Protein AF-A0A397GZ89-F1 (afdb_monomer)

Solvent-accessible surface area (backbone atoms only — not comparable to full-atom values): 7308 Å² total; per-residue (Å²): 134,83,82,81,79,59,57,35,75,42,81,40,74,49,100,86,72,46,82,42,86,36,74,68,37,76,58,80,81,86,51,95,93,60,80,90,77,85,73,44,82,89,27,30,39,43,36,41,31,40,50,65,34,83,70,68,55,75,67,39,56,71,70,55,89,56,52,64,70,41,42,33,22,34,55,41,74,33,44,29,79,91,45,32,85,28,17,36,74,50,97,65,64,75,67,61,65,91,62,48,45,76,52,60,88,89,58,54,53,70,66,40,22,71,69,29,76,136

Radius of gyration: 17.96 Å; Cα contacts (8 Å, |Δi|>4): 200; chains: 1; bounding box: 46×28×52 Å

Nearest PDB structures (foldseek):
  3gqv-assembly1_A  TM=6.526E-01  e=3.722E-05  Aspergillus terreus
  3b70-assembly1_A  TM=6.529E-01  e=1.191E-04  Aspergillus terreus
  3b6z-assembly1_A  TM=6.250E-01  e=1.828E-04  Aspergillus terreus
  8i9p-assembly1_CC  TM=3.879E-01  e=7.260E+00  Thermochaetoides thermophila DSM 1495
  2a73-assembly1_B  TM=2.105E-01  e=6.829E+00  Homo sapiens

Organism: Aspergillus thermomutatus (NCBI:txid41047)

InterPro domains:
  IPR011032 GroES-like superfamily [SSF50129] (10-116)
  IPR047122 Trans-enoyl reductase-like [PTHR45348] (8-117)

Mean predicted aligned error: 6.53 Å

pLDDT: mean 89.4, std 10.59, range [44.66, 97.81]

Foldseek 3Di:
DDPDFDAAWDFDQDPVRDTDTDGGHGDDDDDPPDDDDDFDPLAAEAWKWKDFACQDDPVLVVVVPDGGGFTKIFTDPPPDPVCSVAHRPDPDHDDPNVRIDTDDPPDDTVRRRVVYDD

Structure (mmCIF, N/CA/C/O backbone):
data_AF-A0A397GZ89-F1
#
_entry.id   AF-A0A397GZ89-F1
#
loop_
_atom_site.group_PDB
_atom_site.id
_atom_site.type_symbol
_atom_site.label_atom_id
_atom_site.label_alt_id
_atom_site.label_comp_id
_atom_site.label_asym_id
_atom_site.label_entity_id
_atom_site.label_seq_id
_atom_site.pdbx_PDB_ins_code
_atom_site.Cartn_x
_atom_site.Cartn_y
_atom_site.Cartn_z
_atom_site.occupancy
_atom_site.B_iso_or_equiv
_atom_site.auth_seq_id
_atom_site.auth_comp_id
_atom_site.auth_asym_id
_atom_site.auth_atom_id
_atom_site.pdbx_PDB_model_num
ATOM 1 N N . MET A 1 1 ? -24.562 4.084 34.557 1.00 44.91 1 MET A N 1
ATOM 2 C CA . MET A 1 1 ? -23.417 4.672 33.832 1.00 44.91 1 MET A CA 1
ATOM 3 C C . MET A 1 1 ? -23.565 4.225 32.387 1.00 44.91 1 MET A C 1
ATOM 5 O O . MET A 1 1 ? -23.562 3.023 32.162 1.00 44.91 1 MET A O 1
ATOM 9 N N . VAL A 1 2 ? -23.866 5.127 31.451 1.00 44.66 2 VAL A N 1
ATOM 10 C CA . VAL A 1 2 ? -24.011 4.753 30.033 1.00 44.66 2 VAL A CA 1
ATOM 11 C C . VAL A 1 2 ? -22.602 4.558 29.484 1.00 44.66 2 VAL A C 1
ATOM 13 O O . VAL A 1 2 ? -21.788 5.472 29.591 1.00 44.66 2 VAL A O 1
ATOM 16 N N . ALA A 1 3 ? -22.288 3.366 28.977 1.00 56.12 3 ALA A N 1
ATOM 17 C CA . ALA A 1 3 ? -21.010 3.117 28.324 1.00 56.12 3 ALA A CA 1
ATOM 18 C C . ALA A 1 3 ? -20.915 4.029 27.093 1.00 56.12 3 ALA A C 1
ATOM 20 O O . ALA A 1 3 ? -21.745 3.942 26.190 1.00 56.12 3 ALA A O 1
ATOM 21 N N . VAL A 1 4 ? -19.948 4.945 27.085 1.00 55.28 4 VAL A N 1
ATOM 22 C CA . VAL A 1 4 ? -19.680 5.791 25.920 1.00 55.28 4 VAL A CA 1
ATOM 23 C C . VAL A 1 4 ? -18.987 4.914 24.885 1.00 55.28 4 VAL A C 1
ATOM 25 O O . VAL A 1 4 ? -17.843 4.509 25.079 1.00 55.28 4 VAL A O 1
ATOM 28 N N . THR A 1 5 ? -19.686 4.581 23.804 1.00 70.94 5 THR A N 1
ATOM 29 C CA . THR A 1 5 ? -19.071 3.923 22.650 1.00 70.94 5 THR A CA 1
ATOM 30 C C . THR A 1 5 ? -18.218 4.951 21.919 1.00 70.94 5 THR A C 1
ATOM 32 O O . THR A 1 5 ? -18.742 5.914 21.364 1.00 70.94 5 THR A O 1
ATOM 35 N N . ILE A 1 6 ? -16.900 4.759 21.931 1.00 86.25 6 ILE A N 1
ATOM 36 C CA . ILE A 1 6 ? -15.989 5.542 21.097 1.00 86.25 6 ILE A CA 1
ATOM 37 C C . ILE A 1 6 ? -16.129 5.027 19.661 1.00 86.25 6 ILE A C 1
ATOM 39 O O . ILE A 1 6 ? -16.080 3.817 19.419 1.00 86.25 6 ILE A O 1
ATOM 43 N N . THR A 1 7 ? -16.334 5.939 18.714 1.00 93.06 7 THR A N 1
ATOM 44 C CA . THR A 1 7 ? -16.485 5.623 17.290 1.00 93.06 7 THR A CA 1
ATOM 45 C C . THR A 1 7 ? -15.348 6.202 16.454 1.00 93.06 7 THR A C 1
ATOM 47 O O . THR A 1 7 ? -14.690 7.153 16.865 1.00 93.06 7 THR A O 1
ATOM 50 N N . GLN A 1 8 ? -15.149 5.653 15.258 1.00 90.38 8 GLN A N 1
ATOM 51 C CA . GLN A 1 8 ? -14.114 6.042 14.302 1.00 90.38 8 GLN A CA 1
ATOM 52 C C . GLN A 1 8 ? -14.631 6.039 12.857 1.00 90.38 8 GLN A C 1
ATOM 54 O O . GLN A 1 8 ? -15.709 5.514 12.560 1.00 90.38 8 GLN A O 1
ATOM 59 N N . THR A 1 9 ? -13.827 6.608 11.953 1.00 91.19 9 THR A N 1
ATOM 60 C CA . THR A 1 9 ? -14.060 6.512 10.509 1.00 91.19 9 THR A CA 1
ATOM 61 C C . THR A 1 9 ? -13.383 5.267 9.944 1.00 91.19 9 THR A C 1
ATOM 63 O O . THR A 1 9 ? -12.176 5.110 10.101 1.00 91.19 9 THR A O 1
ATOM 66 N N . ALA A 1 10 ? -14.139 4.396 9.278 1.00 89.31 10 ALA A N 1
ATOM 67 C CA . ALA A 1 10 ? -13.627 3.158 8.698 1.00 89.31 10 ALA A CA 1
ATOM 68 C C . ALA A 1 10 ? -14.417 2.744 7.448 1.00 89.31 10 ALA A C 1
ATOM 70 O O . ALA A 1 10 ? -15.581 3.114 7.281 1.00 89.31 10 ALA A O 1
ATOM 71 N N . LEU A 1 11 ? -13.790 1.939 6.588 1.00 90.56 11 LEU A N 1
ATOM 72 C CA . LEU A 1 11 ? -14.501 1.190 5.554 1.00 90.56 11 LEU A CA 1
ATOM 73 C C . LEU A 1 11 ? -15.201 -0.010 6.208 1.00 90.56 11 LEU A C 1
ATOM 75 O O . LEU A 1 11 ? -14.555 -0.792 6.903 1.00 90.56 11 LEU A O 1
ATOM 79 N N . VAL A 1 12 ? -16.509 -0.148 6.002 1.00 93.06 12 VAL A N 1
ATOM 80 C CA . VAL A 1 12 ? -17.338 -1.223 6.575 1.00 93.06 12 VAL A CA 1
ATOM 81 C C . VAL A 1 12 ? -18.227 -1.851 5.504 1.00 93.06 12 VAL A C 1
ATOM 83 O O . VAL A 1 12 ? -18.529 -1.212 4.500 1.00 93.06 12 VAL A O 1
ATOM 86 N N . GLY A 1 13 ? -18.661 -3.094 5.718 1.00 93.50 13 GLY A N 1
ATOM 87 C CA . GLY A 1 13 ? -19.696 -3.719 4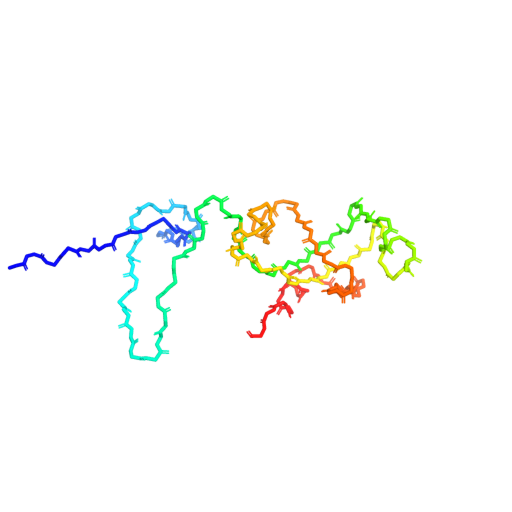.893 1.00 93.50 13 GLY A CA 1
ATOM 88 C C . GLY A 1 13 ? -21.091 -3.201 5.258 1.00 93.50 13 GLY A C 1
ATOM 89 O O . GLY A 1 13 ? -21.426 -3.149 6.443 1.00 93.50 13 GLY A O 1
ATOM 90 N N . ASP A 1 14 ? -21.903 -2.830 4.269 1.00 93.00 14 ASP A N 1
ATOM 91 C CA . ASP A 1 14 ? -23.328 -2.543 4.464 1.00 93.00 14 ASP A CA 1
ATOM 92 C C . ASP A 1 14 ? -24.191 -3.822 4.383 1.00 93.00 14 ASP A C 1
ATOM 94 O O . ASP A 1 14 ? -23.708 -4.921 4.104 1.00 93.00 14 ASP A O 1
ATOM 98 N N . SER A 1 15 ? -25.499 -3.696 4.631 1.00 94.00 15 SER A N 1
ATOM 99 C CA . SER A 1 15 ? -26.441 -4.826 4.583 1.00 94.00 15 SER A CA 1
ATOM 100 C C . SER A 1 15 ? -26.665 -5.405 3.180 1.00 9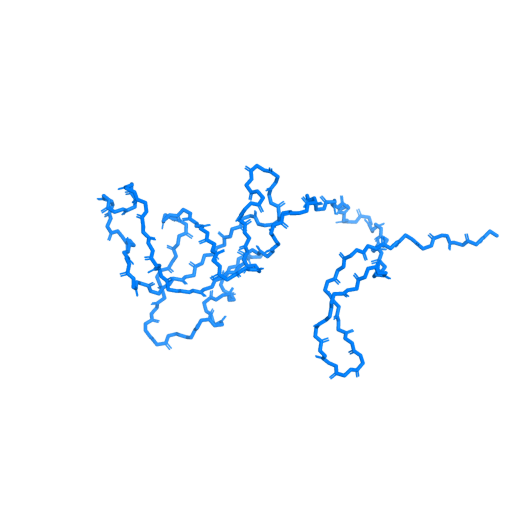4.00 15 SER A C 1
ATOM 102 O O . SER A 1 15 ? -27.275 -6.465 3.052 1.00 94.00 15 SER A O 1
ATOM 104 N N . GLN A 1 16 ? -26.192 -4.725 2.135 1.00 94.62 16 GLN A N 1
ATOM 105 C CA . GLN A 1 16 ? -26.262 -5.160 0.742 1.00 94.62 16 GLN A CA 1
ATOM 106 C C . GLN A 1 16 ? -24.947 -5.804 0.272 1.00 94.62 16 GLN A C 1
ATOM 108 O O . GLN A 1 16 ? -24.875 -6.284 -0.857 1.00 94.62 16 GLN A O 1
ATOM 113 N N . GLY A 1 17 ? -23.924 -5.852 1.133 1.00 92.31 17 GLY A N 1
ATOM 114 C CA . GLY A 1 17 ? -22.608 -6.401 0.819 1.00 92.31 17 GLY A CA 1
ATOM 115 C C . GLY A 1 17 ? -21.664 -5.417 0.122 1.00 92.31 17 GLY A C 1
ATOM 116 O O . GLY A 1 17 ? -20.614 -5.840 -0.360 1.00 92.31 17 GLY A O 1
ATOM 117 N N . ASN A 1 18 ? -21.994 -4.122 0.064 1.00 93.94 18 ASN A N 1
ATOM 118 C CA . ASN A 1 18 ? -21.082 -3.099 -0.447 1.00 93.94 18 ASN A CA 1
ATOM 119 C C . ASN A 1 18 ? -20.099 -2.657 0.640 1.00 93.94 18 ASN A C 1
ATOM 121 O O . ASN A 1 18 ? -20.415 -2.686 1.828 1.00 93.94 18 ASN A O 1
ATOM 125 N N . ILE A 1 19 ? -18.929 -2.165 0.229 1.00 92.50 19 ILE A N 1
ATOM 126 C CA . ILE A 1 19 ? -18.008 -1.458 1.124 1.00 92.50 19 ILE A CA 1
ATOM 127 C C . ILE A 1 19 ? -18.357 0.031 1.119 1.00 92.50 19 ILE A C 1
ATOM 129 O O . ILE A 1 19 ? -18.356 0.667 0.065 1.00 92.50 19 ILE A O 1
ATOM 133 N N . VAL A 1 20 ? -18.631 0.589 2.295 1.00 94.62 20 VAL A N 1
ATOM 134 C CA . VAL A 1 20 ? -19.008 1.995 2.488 1.00 94.62 20 VAL A CA 1
ATOM 135 C C . VAL A 1 20 ? -18.105 2.673 3.515 1.00 94.62 20 VAL A C 1
ATOM 137 O O . VAL A 1 20 ? -17.580 2.029 4.423 1.00 94.62 20 VAL A O 1
ATOM 140 N N . LEU A 1 21 ? -17.934 3.990 3.392 1.00 92.62 21 LEU A N 1
ATOM 141 C CA . LEU A 1 21 ? -17.261 4.799 4.406 1.00 92.62 21 LEU A CA 1
ATOM 142 C C . LEU A 1 21 ? -18.244 5.107 5.543 1.00 92.62 21 LEU A C 1
ATOM 144 O O . LEU A 1 21 ? -19.243 5.790 5.330 1.00 92.62 21 LEU A O 1
ATOM 148 N N . SER A 1 22 ? -17.961 4.617 6.748 1.00 92.00 22 SER A N 1
ATOM 149 C CA . SER A 1 22 ? -18.724 4.922 7.961 1.00 92.00 22 SER A CA 1
ATOM 150 C C . SER A 1 22 ? -17.930 5.855 8.862 1.00 92.00 22 SER A C 1
ATOM 152 O O . SER A 1 22 ? -16.746 5.626 9.072 1.00 92.00 22 SER A O 1
ATOM 154 N N . HIS A 1 23 ? -18.587 6.867 9.434 1.00 93.19 23 HIS A N 1
ATOM 155 C CA . HIS A 1 23 ? -18.014 7.766 10.447 1.00 93.19 23 HIS A CA 1
ATOM 156 C C . HIS A 1 23 ? -18.375 7.363 11.888 1.00 93.19 23 HIS A C 1
ATOM 158 O O . HIS A 1 23 ? -18.046 8.078 12.832 1.00 93.19 23 HIS A O 1
ATOM 164 N N . SER A 1 24 ? -19.074 6.238 12.061 1.00 93.81 24 SER A N 1
ATOM 165 C CA . SER A 1 24 ? -19.578 5.767 13.354 1.00 93.81 24 SER A CA 1
ATOM 166 C C . SER A 1 24 ? -19.244 4.295 13.616 1.00 93.81 24 SER A C 1
ATOM 168 O O . SER A 1 24 ? -19.966 3.617 14.347 1.00 93.81 24 SER A O 1
ATOM 170 N N . ALA A 1 25 ? -18.189 3.770 12.987 1.00 92.50 25 ALA A N 1
ATOM 171 C CA . ALA A 1 25 ? -17.736 2.406 13.241 1.00 92.50 25 ALA A CA 1
ATOM 172 C C . ALA A 1 25 ? -17.201 2.299 14.682 1.00 92.50 25 ALA A C 1
ATOM 174 O O . ALA A 1 25 ? -16.583 3.251 15.162 1.00 92.50 25 ALA A O 1
ATOM 175 N N . PRO A 1 26 ? -17.421 1.185 15.399 1.00 92.88 26 PRO A N 1
ATOM 176 C CA . PRO A 1 26 ? -16.918 1.042 16.761 1.00 92.88 26 PRO A CA 1
ATOM 177 C C . PRO A 1 26 ? -15.384 0.994 16.780 1.00 92.88 26 PRO A C 1
ATOM 179 O O . PRO A 1 26 ? -14.756 0.383 15.910 1.00 92.88 26 PRO A O 1
ATOM 182 N N . VAL A 1 27 ? -14.771 1.622 17.786 1.00 91.00 27 VAL A N 1
ATOM 183 C CA . VAL A 1 27 ? -13.364 1.368 18.125 1.00 91.00 27 VAL A CA 1
ATOM 184 C C . VAL A 1 27 ? -13.288 0.034 18.878 1.00 91.00 27 VAL A C 1
ATOM 186 O O . VAL A 1 27 ? -14.016 -0.129 19.862 1.00 91.00 27 VAL A O 1
ATOM 189 N N . PRO A 1 28 ? -12.457 -0.933 18.438 1.00 88.81 28 PRO A N 1
ATOM 190 C CA . PRO A 1 28 ? -12.270 -2.187 19.159 1.00 88.81 28 PRO A CA 1
ATOM 191 C C . PRO A 1 28 ? -11.797 -1.945 20.596 1.00 88.81 28 PRO A C 1
ATOM 193 O O . PRO A 1 28 ? -10.989 -1.050 20.848 1.00 88.81 28 PRO A O 1
ATOM 196 N N . ALA A 1 29 ? -12.276 -2.757 21.539 1.00 89.69 29 ALA A N 1
ATOM 197 C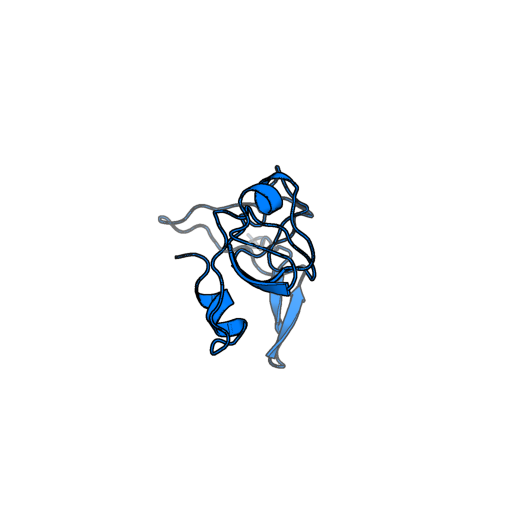 CA . ALA A 1 29 ? -11.702 -2.776 22.879 1.00 89.69 29 ALA A CA 1
ATOM 198 C C . ALA A 1 29 ? -10.264 -3.318 22.817 1.00 89.69 29 ALA A C 1
ATOM 200 O O . ALA A 1 29 ? -9.978 -4.231 22.044 1.00 89.69 29 ALA A O 1
ATOM 201 N N . LEU A 1 30 ? -9.364 -2.755 23.624 1.00 90.38 30 LEU A N 1
ATOM 202 C CA . LEU A 1 30 ? -7.984 -3.226 23.695 1.00 90.38 30 LEU A CA 1
ATOM 203 C C . LEU A 1 30 ? -7.916 -4.530 24.503 1.00 90.38 30 LEU A C 1
ATOM 205 O O . LEU A 1 30 ? -8.196 -4.527 25.702 1.00 90.38 30 LEU A O 1
ATOM 209 N N . GLU A 1 31 ? -7.555 -5.625 23.837 1.00 92.56 31 GLU A N 1
ATOM 210 C CA . GLU A 1 31 ? -7.268 -6.928 24.452 1.00 92.56 31 GLU A CA 1
ATOM 211 C C . GLU A 1 31 ? -5.819 -6.993 24.980 1.00 92.56 31 GLU A C 1
ATOM 213 O O . GLU A 1 31 ? -4.970 -6.205 24.563 1.00 92.56 31 GLU A O 1
ATOM 218 N N . ASP A 1 32 ? -5.535 -7.933 25.889 1.00 92.00 32 ASP A N 1
ATOM 219 C CA . ASP A 1 32 ? -4.247 -8.048 26.607 1.00 92.00 32 ASP A CA 1
ATOM 220 C C . ASP A 1 32 ? -3.038 -8.291 25.680 1.00 92.00 32 ASP A C 1
ATOM 222 O O . ASP A 1 32 ? -1.932 -7.833 25.953 1.00 92.00 32 ASP A O 1
ATOM 226 N N . ASP A 1 33 ? -3.245 -8.964 24.543 1.00 90.31 33 ASP A N 1
ATOM 227 C CA . ASP A 1 33 ? -2.198 -9.296 23.567 1.00 90.31 33 ASP A CA 1
ATOM 228 C C . ASP A 1 33 ? -2.116 -8.306 22.387 1.00 90.31 33 ASP A C 1
ATOM 230 O O . ASP A 1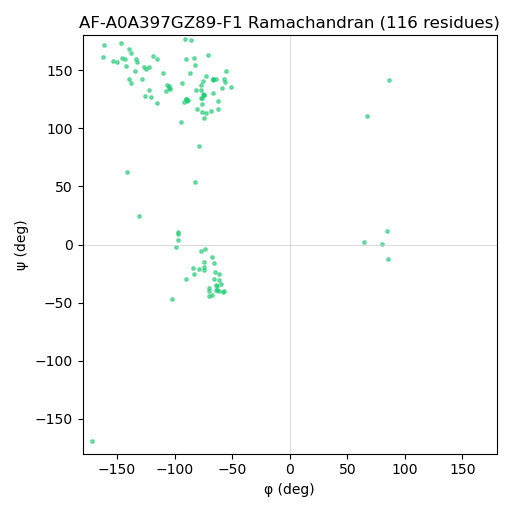 33 ? -1.435 -8.579 21.392 1.00 90.31 33 ASP A O 1
ATOM 234 N N . ARG A 1 34 ? -2.807 -7.158 22.461 1.00 81.81 34 ARG A N 1
ATOM 235 C CA . ARG A 1 34 ? -2.908 -6.183 21.362 1.00 81.81 34 ARG A CA 1
ATOM 236 C C . ARG A 1 34 ? -2.338 -4.822 21.733 1.00 81.81 34 ARG A C 1
ATOM 238 O O . ARG A 1 34 ? -2.173 -4.464 22.892 1.00 81.81 34 ARG A O 1
ATOM 245 N N . VAL A 1 35 ? -2.059 -4.030 20.700 1.00 86.06 35 VAL A N 1
ATOM 246 C CA . VAL A 1 35 ? -1.658 -2.626 20.824 1.00 86.06 35 VAL A CA 1
ATOM 247 C C . VAL A 1 35 ? -2.676 -1.777 20.074 1.00 86.06 35 VAL A C 1
ATOM 249 O O . VAL A 1 35 ? -2.946 -2.026 18.900 1.00 86.06 35 VAL A O 1
ATOM 252 N N . ALA A 1 36 ? -3.243 -0.773 20.747 1.00 86.38 36 ALA A N 1
ATOM 253 C CA . ALA A 1 36 ? -4.086 0.223 20.099 1.00 86.38 36 ALA A CA 1
ATOM 254 C C . ALA A 1 36 ? -3.206 1.188 19.298 1.00 86.38 36 ALA A C 1
ATOM 256 O O . ALA A 1 36 ? -2.244 1.746 19.826 1.00 86.38 36 ALA A O 1
ATOM 257 N N . VAL A 1 37 ? -3.542 1.388 18.026 1.00 82.31 37 VAL A N 1
ATOM 258 C CA . VAL A 1 37 ? -2.809 2.272 17.119 1.00 82.31 37 VAL A CA 1
ATOM 259 C C . VAL A 1 37 ? -3.788 3.267 16.516 1.00 82.31 37 VAL A C 1
ATOM 261 O O . VAL A 1 37 ? -4.809 2.874 15.957 1.00 82.31 37 VAL A O 1
ATOM 264 N N . GLU A 1 38 ? -3.465 4.555 16.612 1.00 82.75 38 GLU A N 1
ATOM 265 C CA . GLU A 1 38 ? -4.157 5.597 15.860 1.00 82.75 38 GLU A CA 1
ATOM 266 C C . GLU A 1 38 ? -3.448 5.797 14.521 1.00 82.75 38 GLU A C 1
ATOM 268 O O . GLU A 1 38 ? -2.237 6.027 14.453 1.00 82.75 38 GLU A O 1
ATOM 273 N N . HIS A 1 39 ? -4.204 5.683 13.434 1.00 82.31 39 HIS A N 1
ATOM 274 C CA . HIS A 1 39 ? -3.682 5.953 12.105 1.00 82.31 39 HIS A CA 1
ATOM 275 C C . HIS A 1 39 ? -3.479 7.454 11.897 1.00 82.31 39 HIS A C 1
ATOM 277 O O . HIS A 1 39 ? -4.267 8.271 12.367 1.00 82.31 39 HIS A O 1
ATOM 283 N N . THR A 1 40 ? -2.438 7.822 11.145 1.00 82.88 40 THR A N 1
ATOM 284 C CA . THR A 1 40 ? -2.179 9.235 10.846 1.00 82.88 40 THR A CA 1
ATOM 285 C C . THR A 1 40 ? -3.349 9.827 10.047 1.00 82.88 40 THR A C 1
ATOM 287 O O . THR A 1 40 ? -3.654 9.307 8.968 1.00 82.88 40 THR A O 1
ATOM 290 N N . PRO A 1 41 ? -3.991 10.913 10.519 1.00 79.69 41 PRO A N 1
ATOM 291 C CA . PRO A 1 41 ? -5.079 11.554 9.790 1.00 79.69 41 PRO A CA 1
ATOM 292 C C . PRO A 1 41 ? -4.653 11.968 8.380 1.00 79.69 41 PRO A C 1
ATOM 294 O O . PRO A 1 41 ? -3.548 12.471 8.177 1.00 79.69 41 PRO A O 1
ATOM 297 N N . SER A 1 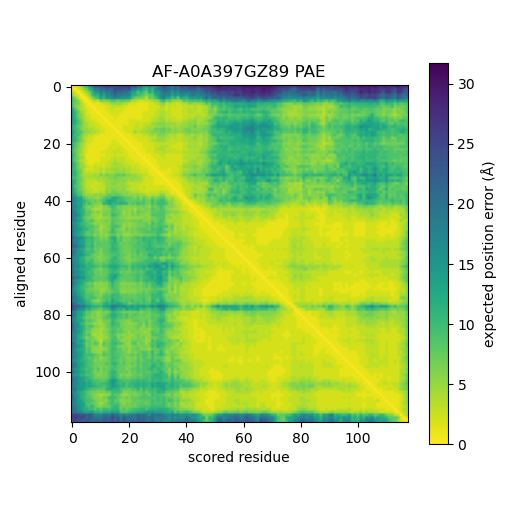42 ? -5.547 11.777 7.407 1.00 80.31 42 SER A N 1
ATOM 298 C CA . SER A 1 42 ? -5.341 12.120 5.989 1.00 80.31 42 SER A CA 1
ATOM 299 C C . SER A 1 42 ? -4.235 11.342 5.262 1.00 80.31 42 SER A C 1
ATOM 301 O O . SER A 1 42 ? -4.003 11.604 4.083 1.00 80.31 42 SER A O 1
ATOM 303 N N . ALA A 1 43 ? -3.569 10.388 5.918 1.00 85.31 43 ALA A N 1
ATOM 304 C CA . ALA A 1 43 ? -2.635 9.496 5.245 1.00 85.31 43 ALA A CA 1
ATOM 305 C C . ALA A 1 43 ? -3.393 8.441 4.429 1.00 85.31 43 ALA A C 1
ATOM 307 O O . ALA A 1 43 ? -4.411 7.898 4.868 1.00 85.31 43 ALA A O 1
ATOM 308 N N . LEU A 1 44 ? -2.881 8.133 3.238 1.00 86.19 44 LEU A N 1
ATOM 309 C CA . LEU A 1 44 ? -3.424 7.059 2.415 1.00 86.19 44 LEU A CA 1
ATOM 310 C C . LEU A 1 44 ? -3.192 5.705 3.107 1.00 86.19 44 LEU A C 1
ATOM 312 O O . LEU A 1 44 ? -2.088 5.394 3.554 1.00 86.19 44 LEU A O 1
ATOM 316 N N . SER A 1 45 ? -4.253 4.905 3.214 1.00 86.81 45 SER A N 1
ATOM 317 C CA . SER A 1 45 ? -4.219 3.587 3.860 1.00 86.81 45 SER A CA 1
ATOM 318 C C . SER A 1 45 ? -3.893 2.466 2.862 1.00 86.81 45 SER A C 1
ATOM 320 O O . SER A 1 45 ? -3.770 2.694 1.656 1.00 86.81 45 SER A O 1
ATOM 322 N N . GLY A 1 46 ? -3.777 1.243 3.375 1.00 87.94 46 GLY A N 1
ATOM 323 C CA . GLY A 1 46 ? -3.479 0.030 2.622 1.00 87.94 46 GLY A CA 1
ATOM 324 C C . GLY A 1 46 ? -1.980 -0.194 2.427 1.00 87.94 46 GLY A C 1
ATOM 325 O O . GLY A 1 46 ? -1.228 0.750 2.172 1.00 87.94 46 GLY A O 1
ATOM 326 N N . CYS A 1 47 ? -1.571 -1.460 2.507 1.00 91.69 47 CYS A N 1
ATOM 327 C CA . CYS A 1 47 ? -0.176 -1.874 2.369 1.00 91.69 47 CYS A CA 1
ATOM 328 C C . CYS A 1 47 ? 0.114 -2.468 0.991 1.00 91.69 47 CYS A C 1
ATOM 330 O O . CYS A 1 47 ? 1.079 -2.070 0.340 1.00 91.69 47 CYS A O 1
ATOM 332 N N . ASP A 1 48 ? -0.747 -3.367 0.518 1.00 93.56 48 ASP A N 1
ATOM 333 C CA . ASP A 1 48 ? -0.413 -4.254 -0.594 1.00 93.56 48 ASP A CA 1
ATOM 334 C C . ASP A 1 48 ? -1.078 -3.845 -1.894 1.00 93.56 48 ASP A C 1
ATOM 336 O O . ASP A 1 48 ? -2.275 -3.551 -1.948 1.00 93.56 48 ASP A O 1
ATOM 340 N N . PHE A 1 49 ? -0.298 -3.854 -2.971 1.00 94.25 49 PHE A N 1
ATOM 341 C CA . PHE A 1 49 ? -0.804 -3.537 -4.295 1.00 94.25 49 PHE A CA 1
ATOM 342 C C . PHE A 1 49 ? -0.108 -4.346 -5.382 1.00 94.25 49 PHE A C 1
ATOM 344 O O . PHE A 1 49 ? 1.013 -4.839 -5.241 1.00 94.25 49 PHE A O 1
ATOM 351 N N . ALA A 1 50 ? -0.777 -4.410 -6.528 1.00 96.50 50 ALA A N 1
ATOM 352 C CA . ALA A 1 50 ? -0.188 -4.842 -7.776 1.00 96.50 50 ALA A CA 1
ATOM 353 C C . ALA A 1 50 ? -0.690 -3.962 -8.919 1.00 96.50 50 ALA A C 1
ATOM 355 O O . ALA A 1 50 ? -1.857 -3.573 -8.952 1.00 96.50 50 ALA A O 1
ATOM 356 N N . GLY A 1 51 ? 0.187 -3.650 -9.868 1.00 96.25 51 GLY A N 1
ATOM 357 C CA . GLY A 1 51 ? -0.136 -2.715 -10.938 1.00 96.25 51 GLY A CA 1
ATOM 358 C C . GLY A 1 51 ? 0.924 -2.640 -12.026 1.00 96.25 51 GLY A C 1
ATOM 359 O O . GLY A 1 51 ? 1.837 -3.466 -12.099 1.00 96.25 51 GLY A O 1
ATOM 360 N N . VAL A 1 52 ? 0.771 -1.646 -12.898 1.00 97.69 52 VAL A N 1
ATOM 361 C CA . VAL A 1 52 ? 1.700 -1.357 -13.995 1.00 97.69 52 VAL A CA 1
ATOM 362 C C . VAL A 1 52 ? 2.538 -0.140 -13.632 1.00 97.69 52 VAL A C 1
ATOM 364 O O . VAL A 1 52 ? 2.007 0.881 -13.201 1.00 97.69 52 VAL A O 1
ATOM 367 N N . VAL A 1 53 ? 3.846 -0.234 -13.842 1.00 97.81 53 VAL A N 1
ATOM 368 C CA . VAL A 1 53 ? 4.773 0.879 -13.633 1.00 97.81 53 VAL A CA 1
ATOM 369 C C . VAL A 1 53 ? 4.515 1.959 -14.682 1.00 97.81 53 VAL A C 1
ATOM 371 O O . VAL A 1 53 ? 4.741 1.744 -15.872 1.00 97.81 53 VAL A O 1
ATOM 374 N N . THR A 1 54 ? 4.063 3.135 -14.249 1.00 97.81 54 THR A N 1
ATOM 375 C CA . THR A 1 54 ? 3.797 4.284 -15.133 1.00 97.81 54 THR A CA 1
ATOM 376 C C . THR A 1 54 ? 5.015 5.191 -15.305 1.00 97.81 54 THR A C 1
ATOM 378 O O . THR A 1 54 ? 5.191 5.789 -16.363 1.00 97.81 54 THR A O 1
ATOM 381 N N . ALA A 1 55 ? 5.886 5.263 -14.296 1.00 96.88 55 ALA A N 1
ATOM 382 C CA . ALA A 1 55 ? 7.132 6.022 -14.316 1.00 96.88 55 ALA A CA 1
ATOM 383 C C . ALA A 1 55 ? 8.159 5.407 -13.353 1.00 96.88 55 ALA A C 1
ATOM 385 O O . ALA A 1 55 ? 7.796 4.706 -12.408 1.00 96.88 55 ALA A O 1
ATOM 386 N N . VAL A 1 56 ? 9.444 5.689 -13.578 1.00 97.06 56 VAL A N 1
ATOM 387 C CA . VAL A 1 56 ? 10.545 5.266 -12.699 1.00 97.06 56 VAL A CA 1
ATOM 388 C C . VAL A 1 56 ? 11.428 6.455 -12.332 1.00 97.06 56 VAL A C 1
ATOM 390 O O . VAL A 1 56 ? 11.683 7.333 -13.155 1.00 97.06 56 VAL A O 1
ATOM 393 N N . GLY A 1 57 ? 11.901 6.486 -11.085 1.00 95.75 57 GLY A N 1
ATOM 394 C CA . GLY A 1 57 ? 12.861 7.490 -10.628 1.00 95.75 57 GLY A CA 1
ATOM 395 C C . GLY A 1 57 ? 14.254 7.280 -11.231 1.00 95.75 57 GLY A C 1
ATOM 396 O O . GLY A 1 57 ? 14.588 6.194 -11.700 1.00 95.75 57 GLY A O 1
ATOM 397 N N . THR A 1 58 ? 15.106 8.305 -11.167 1.00 97.44 58 THR A N 1
ATOM 398 C CA . THR A 1 58 ? 16.451 8.290 -11.776 1.00 97.44 58 THR A CA 1
ATOM 399 C C . THR A 1 58 ? 17.337 7.147 -11.275 1.00 97.44 58 THR A C 1
ATOM 401 O O . THR A 1 58 ? 18.042 6.535 -12.071 1.00 97.44 58 THR A O 1
ATOM 404 N N . ALA A 1 59 ? 17.292 6.825 -9.978 1.00 96.12 59 ALA A N 1
ATOM 405 C CA . ALA A 1 59 ? 18.048 5.710 -9.407 1.00 96.12 59 ALA A CA 1
ATOM 406 C C . ALA A 1 59 ? 17.546 4.345 -9.908 1.00 96.12 59 ALA A C 1
ATOM 408 O O . ALA A 1 59 ? 18.353 3.513 -10.308 1.00 96.12 59 ALA A O 1
ATOM 409 N N . ALA A 1 60 ? 16.226 4.147 -9.961 1.00 95.75 60 ALA A N 1
ATOM 410 C CA . ALA A 1 60 ? 15.619 2.922 -10.484 1.00 95.75 60 ALA A CA 1
ATOM 411 C C . ALA A 1 60 ? 15.919 2.734 -11.980 1.00 95.75 60 ALA A C 1
ATOM 413 O O . ALA A 1 60 ? 16.237 1.635 -12.419 1.00 95.75 60 ALA A O 1
ATOM 414 N N . ALA A 1 61 ? 15.892 3.823 -12.755 1.00 96.00 61 ALA A N 1
ATOM 415 C CA . ALA A 1 61 ? 16.250 3.802 -14.170 1.00 96.00 61 ALA A CA 1
ATOM 416 C C . ALA A 1 61 ? 17.727 3.436 -14.407 1.00 96.00 61 ALA A C 1
ATOM 418 O O . ALA A 1 61 ? 18.034 2.782 -15.399 1.00 96.00 61 ALA A O 1
ATOM 419 N N . ARG A 1 62 ? 18.635 3.851 -13.509 1.00 96.88 62 ARG A N 1
ATOM 420 C CA . ARG A 1 62 ? 20.062 3.488 -13.567 1.00 96.88 62 ARG A CA 1
ATOM 421 C C . ARG A 1 62 ? 20.307 2.015 -13.247 1.00 96.88 62 ARG A C 1
ATOM 423 O O . ARG A 1 62 ? 21.186 1.427 -13.861 1.00 96.88 62 ARG A O 1
ATOM 430 N N . ASP A 1 63 ? 19.560 1.453 -12.299 1.00 97.00 63 ASP A N 1
ATOM 431 C CA . ASP A 1 63 ? 19.616 0.022 -11.976 1.00 97.00 63 ASP A CA 1
ATOM 432 C C . ASP A 1 63 ? 19.018 -0.839 -13.105 1.00 97.00 63 ASP A C 1
ATOM 434 O O . ASP A 1 63 ? 19.603 -1.827 -13.538 1.00 97.00 63 ASP A O 1
ATOM 438 N N . GLY A 1 64 ? 17.868 -0.432 -13.650 1.00 94.88 64 GLY A N 1
ATOM 439 C CA . GLY A 1 64 ? 17.254 -1.067 -14.819 1.00 94.88 64 GLY A CA 1
ATOM 440 C C . GLY A 1 64 ? 16.463 -2.349 -14.528 1.00 94.88 64 GLY A C 1
ATOM 441 O O . GLY A 1 64 ? 15.882 -2.923 -15.452 1.00 94.88 64 GLY A O 1
ATOM 442 N N . SER A 1 65 ? 16.380 -2.784 -13.266 1.00 95.38 65 SER A N 1
ATOM 443 C CA . SER A 1 65 ? 15.578 -3.944 -12.842 1.00 95.38 65 SER A CA 1
ATOM 444 C C . SER A 1 65 ? 14.071 -3.749 -13.072 1.00 95.38 65 SER A C 1
ATOM 446 O O . SER A 1 65 ? 13.373 -4.686 -13.473 1.00 95.38 65 SER A O 1
ATOM 448 N N . ILE A 1 66 ? 13.587 -2.517 -12.882 1.00 97.38 66 ILE A N 1
ATOM 449 C CA . ILE A 1 66 ? 12.195 -2.094 -13.066 1.00 97.38 66 ILE A CA 1
ATOM 450 C C . ILE A 1 66 ? 12.133 -0.957 -14.087 1.00 97.38 66 ILE A C 1
ATOM 452 O O . ILE A 1 66 ? 12.876 0.020 -13.998 1.00 97.38 66 ILE A O 1
ATOM 456 N N . LYS A 1 67 ? 11.205 -1.053 -15.043 1.00 96.62 67 LYS A N 1
ATOM 457 C CA . LYS A 1 67 ? 10.973 -0.027 -16.072 1.00 96.62 67 LYS A CA 1
ATOM 458 C C . LYS A 1 67 ? 9.487 0.218 -16.315 1.00 96.62 67 LYS A C 1
ATOM 460 O O . LYS A 1 67 ? 8.645 -0.599 -15.951 1.00 96.62 67 LYS A O 1
ATOM 465 N N . GLY A 1 68 ? 9.179 1.333 -16.979 1.00 97.00 68 GLY A N 1
ATOM 466 C CA . GLY A 1 68 ? 7.818 1.645 -17.422 1.00 97.00 68 GLY A CA 1
ATOM 467 C C . GLY A 1 68 ? 7.190 0.487 -18.206 1.00 97.00 68 GLY A C 1
ATOM 468 O O . GLY A 1 68 ? 7.846 -0.131 -19.045 1.00 97.00 68 GLY A O 1
ATOM 469 N N . GLY A 1 69 ? 5.930 0.180 -17.901 1.00 96.81 69 GLY A N 1
ATOM 470 C CA . GLY A 1 69 ? 5.176 -0.938 -18.469 1.00 96.81 69 GLY A CA 1
ATOM 471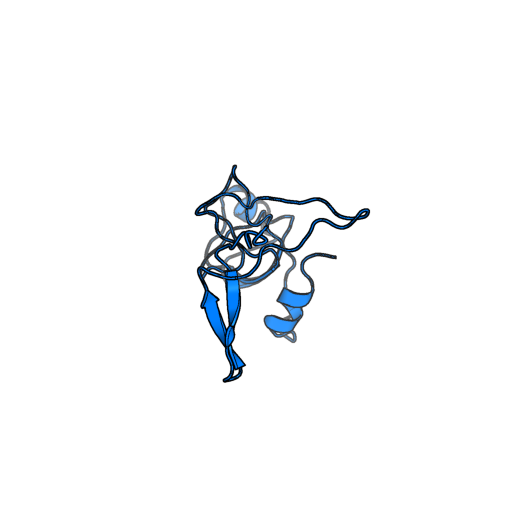 C C . GLY A 1 69 ? 5.378 -2.285 -17.766 1.00 96.81 69 GLY A C 1
ATOM 472 O O . GLY A 1 69 ? 4.594 -3.202 -18.010 1.00 96.81 69 GLY A O 1
ATOM 473 N N . ASP A 1 70 ? 6.369 -2.431 -16.878 1.00 97.69 70 ASP A N 1
ATOM 474 C CA . ASP A 1 70 ? 6.497 -3.655 -16.084 1.00 97.69 70 ASP A CA 1
ATOM 475 C C . ASP A 1 70 ? 5.279 -3.826 -15.161 1.00 97.69 70 ASP A C 1
ATOM 477 O O . ASP A 1 70 ? 4.752 -2.867 -14.593 1.00 97.69 70 ASP A O 1
ATOM 481 N N . ARG A 1 71 ? 4.841 -5.077 -14.999 1.00 97.62 71 ARG A N 1
ATOM 482 C CA . ARG A 1 71 ? 3.818 -5.467 -14.026 1.00 97.62 71 ARG A CA 1
ATOM 483 C C . ARG A 1 71 ? 4.519 -5.822 -12.725 1.00 97.62 71 ARG A C 1
ATOM 485 O O . ARG A 1 71 ? 5.412 -6.669 -12.747 1.00 97.62 71 ARG A O 1
ATOM 492 N N . ILE A 1 72 ? 4.128 -5.199 -11.620 1.00 96.75 72 ILE A N 1
ATOM 493 C CA . ILE A 1 72 ? 4.762 -5.417 -10.317 1.00 96.75 72 ILE A CA 1
ATOM 494 C C . ILE A 1 72 ? 3.736 -5.630 -9.208 1.00 96.75 72 ILE A C 1
ATOM 496 O O . ILE A 1 72 ? 2.586 -5.207 -9.334 1.00 96.75 72 ILE A O 1
ATOM 500 N N . CYS A 1 73 ? 4.179 -6.243 -8.117 1.00 95.94 73 CYS A N 1
ATOM 501 C CA . CYS A 1 73 ? 3.550 -6.164 -6.805 1.00 95.94 73 CYS A CA 1
ATOM 502 C C . CYS A 1 73 ? 4.572 -5.687 -5.769 1.00 95.94 73 CYS A C 1
ATOM 504 O O . CYS A 1 73 ? 5.776 -5.916 -5.922 1.00 95.94 73 CYS A O 1
ATOM 506 N N . ALA A 1 74 ? 4.094 -5.011 -4.731 1.00 94.25 74 ALA A N 1
ATOM 507 C CA . ALA A 1 74 ? 4.906 -4.573 -3.603 1.00 94.25 74 ALA A CA 1
ATOM 508 C C . ALA A 1 74 ? 4.013 -4.257 -2.397 1.00 94.25 74 ALA A C 1
ATOM 510 O O . ALA A 1 74 ? 2.788 -4.183 -2.519 1.00 94.25 74 ALA A O 1
ATOM 511 N N . ALA A 1 75 ? 4.660 -4.015 -1.259 1.00 92.25 75 ALA A N 1
ATOM 512 C CA . ALA A 1 75 ? 4.038 -3.419 -0.089 1.00 92.25 75 ALA A CA 1
ATOM 513 C C . ALA A 1 75 ? 4.577 -1.998 0.130 1.00 92.25 75 ALA A C 1
ATOM 515 O O . ALA A 1 75 ? 5.739 -1.695 -0.165 1.00 92.25 75 ALA A O 1
ATOM 516 N N . VAL A 1 76 ? 3.732 -1.124 0.661 1.00 90.19 76 VAL A N 1
ATOM 517 C CA . VAL A 1 76 ? 4.095 0.182 1.215 1.00 90.19 76 VAL A CA 1
ATOM 518 C C . VAL A 1 76 ? 3.640 0.248 2.662 1.00 90.19 76 VAL A C 1
ATOM 520 O O . VAL A 1 76 ? 2.673 -0.394 3.055 1.00 90.19 76 VAL A O 1
ATOM 523 N N . SER A 1 77 ? 4.318 1.048 3.475 1.00 85.00 77 SER A N 1
ATOM 524 C CA . SER A 1 77 ? 3.851 1.323 4.832 1.00 85.00 77 SER A CA 1
ATOM 525 C C . SER A 1 77 ? 2.731 2.363 4.786 1.00 85.00 77 SER A C 1
ATOM 527 O O . SER A 1 77 ? 2.994 3.554 4.929 1.00 85.00 77 SER A O 1
ATOM 529 N N . GLY A 1 78 ? 1.492 1.935 4.560 1.00 71.88 78 GLY A N 1
ATOM 530 C CA . GLY A 1 78 ? 0.310 2.765 4.801 1.00 71.88 78 GLY A CA 1
ATOM 531 C C . GLY A 1 78 ? -0.239 2.494 6.205 1.00 71.88 78 GLY A C 1
ATOM 532 O O . GLY A 1 78 ? -0.285 1.327 6.595 1.00 71.88 78 GLY A O 1
ATOM 533 N N . PRO A 1 79 ? -0.679 3.495 6.994 1.00 76.81 79 PRO A N 1
ATOM 534 C CA . PRO A 1 79 ? -0.580 4.953 6.847 1.00 76.81 79 PRO A CA 1
ATOM 535 C C . PRO A 1 79 ? 0.639 5.539 7.593 1.00 76.81 79 PRO A C 1
ATOM 537 O O . PRO A 1 79 ? 0.639 5.659 8.821 1.00 76.81 79 PRO A O 1
ATOM 540 N N . ASN A 1 80 ? 1.682 5.928 6.850 1.00 84.38 80 ASN A N 1
ATOM 541 C CA . ASN A 1 80 ? 2.943 6.453 7.392 1.00 84.38 80 ASN A CA 1
ATOM 542 C C . ASN A 1 80 ? 2.938 7.994 7.518 1.00 84.38 80 ASN A C 1
ATOM 544 O O . ASN A 1 80 ? 2.841 8.676 6.495 1.00 84.38 80 ASN A O 1
ATOM 548 N N . PRO A 1 81 ? 3.155 8.575 8.718 1.00 84.00 81 PRO A N 1
ATOM 549 C CA . PRO A 1 81 ? 3.147 10.028 8.917 1.00 84.00 81 PRO A CA 1
ATOM 550 C C . PRO A 1 81 ? 4.269 10.775 8.195 1.00 84.00 81 PRO A C 1
ATOM 552 O O . PRO A 1 81 ? 4.131 11.962 7.912 1.00 84.00 81 PRO A O 1
ATOM 555 N N . LEU A 1 82 ? 5.381 10.105 7.882 1.00 89.38 82 LEU A N 1
ATOM 556 C CA . LEU A 1 82 ? 6.486 10.715 7.144 1.00 89.38 82 LEU A CA 1
ATOM 557 C C . LEU A 1 82 ? 6.208 10.791 5.641 1.00 89.38 82 LEU A C 1
ATOM 559 O O . LEU A 1 82 ? 6.851 11.580 4.955 1.00 89.38 82 LEU A O 1
ATOM 563 N N . ARG A 1 83 ? 5.291 9.958 5.133 1.00 89.25 83 ARG A N 1
ATOM 564 C CA . ARG A 1 83 ? 4.906 9.849 3.718 1.00 89.25 83 ARG A CA 1
ATOM 565 C C . ARG A 1 83 ? 3.391 9.628 3.587 1.00 89.25 83 ARG A C 1
ATOM 567 O O . ARG A 1 83 ? 2.973 8.584 3.090 1.00 89.25 83 ARG A O 1
ATOM 574 N N . PRO A 1 84 ? 2.561 10.588 4.039 1.00 89.62 84 PRO A N 1
ATOM 575 C CA . PRO A 1 84 ? 1.103 10.438 4.045 1.00 89.62 84 PRO A CA 1
ATOM 576 C C . PRO A 1 84 ? 0.507 10.357 2.629 1.00 89.62 84 PRO A C 1
ATOM 578 O O . PRO A 1 84 ? -0.633 9.932 2.462 1.00 89.62 84 PRO A O 1
ATOM 581 N N . ASP A 1 85 ? 1.287 10.742 1.614 1.00 90.75 85 ASP A N 1
ATOM 582 C CA . ASP A 1 85 ? 0.992 10.659 0.183 1.00 90.75 85 ASP A CA 1
ATOM 583 C C . ASP A 1 85 ? 1.146 9.246 -0.410 1.00 90.75 85 ASP A C 1
ATOM 585 O O . ASP A 1 85 ? 0.832 9.044 -1.582 1.00 90.75 85 ASP A O 1
ATOM 589 N N . ILE A 1 86 ? 1.634 8.269 0.366 1.00 91.94 86 ILE A N 1
ATOM 590 C CA . ILE A 1 86 ? 1.839 6.885 -0.075 1.00 91.94 86 ILE A CA 1
ATOM 591 C C . ILE A 1 86 ? 0.912 5.940 0.700 1.00 91.94 86 ILE A C 1
ATOM 593 O O . ILE A 1 86 ? 1.015 5.812 1.916 1.00 91.94 86 ILE A O 1
ATOM 597 N N . GLY A 1 87 ? 0.073 5.209 -0.034 1.00 91.81 87 GLY A N 1
ATOM 598 C CA . GLY A 1 87 ? -0.742 4.094 0.458 1.00 91.81 87 GLY A CA 1
ATOM 599 C C . GLY A 1 87 ? -1.226 3.229 -0.707 1.00 91.81 87 GLY A C 1
ATOM 600 O O . GLY A 1 87 ? -1.165 3.662 -1.861 1.00 91.81 87 GLY A O 1
ATOM 601 N N . ALA A 1 88 ? -1.652 1.996 -0.438 1.00 92.56 88 ALA A N 1
ATOM 602 C CA . ALA A 1 88 ? -2.106 1.070 -1.479 1.00 92.56 88 ALA A CA 1
ATOM 603 C C . ALA A 1 88 ? -3.569 1.284 -1.901 1.00 92.56 88 ALA A C 1
ATOM 605 O O . ALA A 1 88 ? -3.935 0.978 -3.034 1.00 92.56 88 ALA A O 1
ATOM 606 N N . PHE A 1 89 ? -4.413 1.848 -1.033 1.00 91.81 89 PHE A N 1
ATOM 607 C CA . PHE A 1 89 ? -5.812 2.167 -1.343 1.00 91.81 89 PHE A CA 1
ATOM 608 C C . PHE A 1 89 ? -5.930 3.504 -2.087 1.00 91.81 89 PHE A C 1
ATOM 610 O O . PHE A 1 89 ? -6.645 4.418 -1.678 1.00 91.81 89 PHE A O 1
ATOM 617 N N . ALA A 1 90 ? -5.195 3.616 -3.190 1.00 90.94 90 ALA A N 1
ATOM 618 C CA . ALA A 1 90 ? -5.126 4.785 -4.052 1.00 90.94 90 ALA A CA 1
ATOM 619 C C . ALA A 1 90 ? -5.004 4.357 -5.520 1.00 90.94 90 ALA A C 1
ATOM 621 O O . ALA A 1 90 ? -4.585 3.244 -5.832 1.00 90.94 90 ALA A O 1
ATOM 622 N N . THR A 1 91 ? -5.347 5.250 -6.449 1.00 93.25 91 THR A N 1
ATOM 623 C CA . THR A 1 91 ? -5.200 4.966 -7.890 1.00 93.25 91 THR A CA 1
ATOM 624 C C . THR A 1 91 ? -3.747 5.031 -8.355 1.00 93.25 91 THR A C 1
ATOM 626 O O . THR A 1 91 ? -3.403 4.452 -9.382 1.00 93.25 91 THR A O 1
ATOM 629 N N . HIS A 1 92 ? -2.901 5.738 -7.604 1.00 94.50 92 HIS A N 1
ATOM 630 C CA . HIS A 1 92 ? -1.471 5.880 -7.836 1.00 94.50 92 HIS A CA 1
ATOM 631 C C . HIS A 1 92 ? -0.751 5.768 -6.497 1.00 94.50 92 HIS A C 1
ATOM 633 O O . HIS A 1 92 ? -1.203 6.321 -5.497 1.00 94.50 92 HIS A O 1
ATOM 639 N N . THR A 1 93 ? 0.379 5.074 -6.491 1.00 95.00 93 THR A N 1
ATOM 640 C CA . THR A 1 93 ? 1.253 4.960 -5.326 1.00 95.00 93 THR A CA 1
ATOM 641 C C . THR A 1 93 ? 2.702 4.865 -5.787 1.00 95.00 93 THR A C 1
ATOM 643 O O . THR A 1 93 ? 2.979 4.782 -6.988 1.00 95.00 93 THR A O 1
ATOM 646 N N . THR A 1 94 ? 3.642 4.893 -4.850 1.00 94.81 94 THR A N 1
ATOM 647 C CA . THR A 1 94 ? 5.065 4.709 -5.152 1.00 94.81 94 THR A CA 1
ATOM 648 C C . THR A 1 94 ? 5.687 3.743 -4.162 1.00 94.81 94 THR A C 1
ATOM 650 O O . THR A 1 94 ? 5.281 3.674 -3.009 1.00 94.81 94 THR A O 1
ATOM 653 N N . THR A 1 95 ? 6.693 3.003 -4.611 1.00 93.94 95 THR A N 1
ATOM 654 C CA . THR A 1 95 ? 7.441 2.056 -3.784 1.00 93.94 95 THR A CA 1
ATOM 655 C C . THR A 1 95 ? 8.917 2.103 -4.183 1.00 93.94 95 THR A C 1
ATOM 657 O O . THR A 1 95 ? 9.230 2.463 -5.328 1.00 93.94 95 THR A O 1
ATOM 660 N N . PRO A 1 96 ? 9.856 1.777 -3.283 1.00 94.31 96 PRO A N 1
ATOM 661 C CA . PRO A 1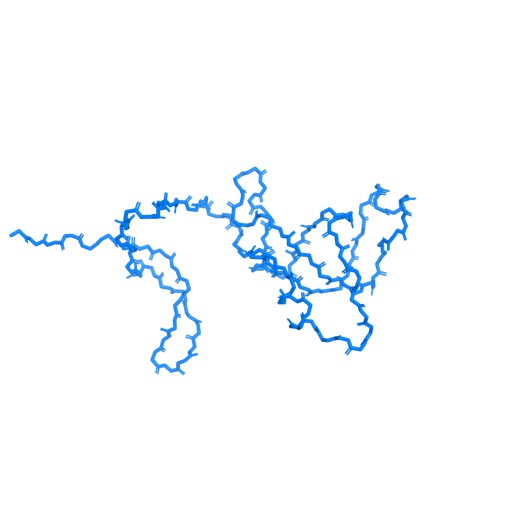 96 ? 11.239 1.569 -3.678 1.00 94.31 96 PRO A CA 1
ATOM 662 C C . PRO A 1 96 ? 11.359 0.452 -4.727 1.00 94.31 96 PRO A C 1
ATOM 664 O O . PRO A 1 96 ? 10.789 -0.627 -4.576 1.00 94.31 96 PRO A O 1
ATOM 667 N N . TYR A 1 97 ? 12.144 0.684 -5.783 1.00 94.06 97 TYR A N 1
ATOM 668 C CA . TYR A 1 97 ? 12.310 -0.290 -6.873 1.00 94.06 97 TYR A CA 1
ATOM 669 C C . TYR A 1 97 ? 12.870 -1.636 -6.383 1.00 94.06 97 TYR A C 1
ATOM 671 O O . TYR A 1 97 ? 12.466 -2.685 -6.867 1.00 94.06 97 TYR A O 1
ATOM 679 N N . TRP A 1 98 ? 13.744 -1.609 -5.375 1.00 93.88 98 TRP A N 1
ATOM 680 C CA . TRP A 1 98 ? 14.332 -2.799 -4.757 1.00 93.88 98 TRP A CA 1
ATOM 681 C C . TRP A 1 98 ? 13.357 -3.561 -3.844 1.00 93.88 98 TRP A C 1
ATOM 683 O O . TRP A 1 98 ? 13.623 -4.706 -3.498 1.00 93.88 98 TRP A O 1
ATOM 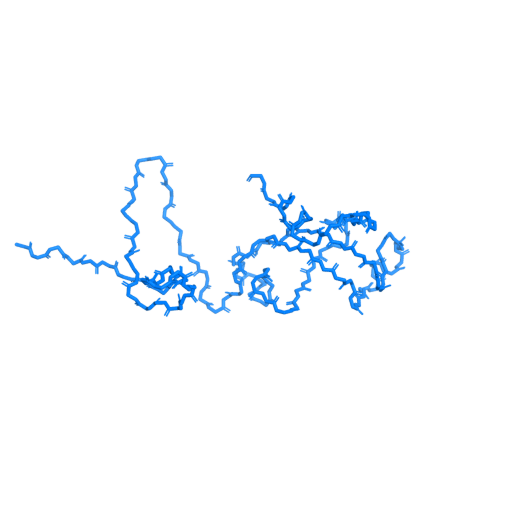693 N N . ALA A 1 99 ? 12.234 -2.946 -3.465 1.00 92.62 99 ALA A N 1
ATOM 694 C CA . ALA A 1 99 ? 11.148 -3.575 -2.710 1.00 92.62 99 ALA A CA 1
ATOM 695 C C . ALA A 1 99 ? 10.003 -4.050 -3.627 1.00 92.62 99 ALA A C 1
ATOM 697 O O . ALA A 1 99 ? 8.930 -4.413 -3.149 1.00 92.62 99 ALA A O 1
ATOM 698 N N . SER A 1 100 ? 10.211 -4.012 -4.948 1.00 95.00 100 SER A N 1
ATOM 699 C CA . SER A 1 100 ? 9.216 -4.393 -5.950 1.00 95.00 100 SER A CA 1
ATO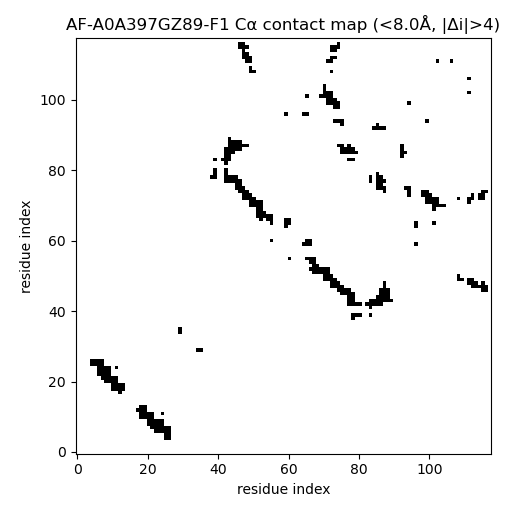M 700 C C . SER A 1 100 ? 9.530 -5.754 -6.555 1.00 95.00 100 SER A C 1
ATOM 702 O O . SER A 1 100 ? 10.664 -6.025 -6.947 1.00 95.00 100 SER A O 1
ATOM 704 N N . LEU A 1 101 ? 8.503 -6.585 -6.715 1.00 94.88 101 LEU A N 1
ATOM 705 C CA . LEU A 1 101 ? 8.603 -7.863 -7.410 1.00 94.88 101 LEU A CA 1
ATOM 706 C C . LEU A 1 101 ? 7.899 -7.776 -8.756 1.00 94.88 101 LEU A C 1
ATOM 708 O O . LEU A 1 101 ? 6.760 -7.323 -8.848 1.00 94.88 101 LEU A O 1
ATOM 712 N N . LYS A 1 102 ? 8.565 -8.243 -9.813 1.00 96.31 102 LYS A N 1
ATOM 713 C CA . LYS A 1 102 ? 7.945 -8.349 -11.134 1.00 96.31 102 LYS A CA 1
ATOM 714 C C . LYS A 1 102 ? 6.974 -9.514 -11.161 1.00 96.31 102 LYS A C 1
ATOM 716 O O . LYS A 1 102 ? 7.339 -10.644 -10.846 1.00 96.31 102 LYS A O 1
ATOM 721 N N . LEU A 1 103 ? 5.760 -9.240 -11.613 1.00 96.06 103 LEU A N 1
ATOM 722 C CA . LEU A 1 103 ? 4.756 -10.267 -11.817 1.00 96.06 103 LEU A CA 1
ATOM 723 C C . LEU A 1 103 ? 4.985 -10.978 -13.154 1.00 96.06 103 LEU A C 1
ATOM 725 O O . LEU A 1 103 ? 5.143 -10.311 -14.186 1.00 96.06 103 LEU A O 1
ATOM 729 N N . PRO A 1 104 ? 4.947 -12.322 -13.174 1.00 94.25 104 PRO A N 1
ATOM 730 C CA . PRO A 1 104 ? 4.849 -13.077 -14.412 1.00 94.25 104 PRO A CA 1
ATOM 731 C C . PRO A 1 104 ? 3.629 -12.639 -15.226 1.00 94.25 104 PRO A C 1
ATOM 733 O O . PRO A 1 104 ? 2.585 -12.273 -14.681 1.00 94.25 104 PRO A O 1
ATOM 736 N N . THR A 1 105 ? 3.718 -12.732 -16.552 1.00 91.69 105 THR A N 1
ATOM 737 C CA . THR A 1 105 ? 2.593 -12.392 -17.438 1.00 91.69 105 THR A CA 1
ATOM 738 C C . THR A 1 105 ? 1.371 -13.279 -17.209 1.00 91.69 105 THR A C 1
ATOM 740 O O . THR A 1 105 ? 0.253 -12.832 -17.449 1.00 91.69 105 THR A O 1
ATOM 743 N N . THR A 1 106 ? 1.574 -14.496 -16.702 1.00 94.69 106 THR A N 1
ATOM 744 C CA . THR A 1 106 ? 0.523 -15.470 -16.387 1.00 94.69 106 THR A CA 1
ATOM 745 C C . THR A 1 106 ? -0.271 -15.141 -15.126 1.00 94.69 106 THR A C 1
ATOM 747 O O . THR A 1 106 ? -1.374 -15.654 -14.971 1.00 94.69 106 THR A O 1
ATOM 750 N N . TRP A 1 107 ? 0.254 -14.298 -14.235 1.00 94.06 107 TRP A N 1
ATOM 751 C CA . TRP A 1 107 ? -0.423 -13.936 -12.990 1.00 94.06 107 TRP A CA 1
ATOM 752 C C . TRP A 1 107 ? -1.371 -12.767 -13.212 1.00 94.06 107 TRP A C 1
ATOM 754 O O . TRP A 1 107 ? -1.093 -11.870 -14.012 1.00 94.06 107 TRP A O 1
ATOM 764 N N . ARG A 1 108 ? -2.478 -12.732 -12.479 1.00 96.00 108 ARG A N 1
ATOM 765 C CA . ARG A 1 108 ? -3.403 -11.594 -12.410 1.00 96.00 108 ARG A CA 1
ATOM 766 C C . ARG A 1 108 ? -2.992 -10.654 -11.275 1.00 96.00 108 ARG A C 1
ATOM 768 O O . ARG A 1 108 ? -2.289 -11.040 -10.349 1.00 96.00 108 ARG A O 1
ATOM 775 N N . PHE A 1 109 ? -3.435 -9.398 -11.332 1.00 95.25 109 PHE A N 1
ATOM 776 C CA . PHE A 1 109 ? -3.096 -8.422 -10.287 1.00 95.25 109 PHE A CA 1
ATOM 777 C C . PHE A 1 109 ? -3.601 -8.798 -8.888 1.00 95.25 109 PHE A C 1
ATOM 779 O O . PHE A 1 109 ? -2.816 -8.640 -7.960 1.00 95.25 109 PHE A O 1
ATOM 786 N N . PRO A 1 110 ? -4.816 -9.353 -8.701 1.00 93.94 110 PRO A N 1
ATOM 787 C CA . PRO A 1 110 ? -5.247 -9.783 -7.372 1.00 93.94 110 PRO A CA 1
ATOM 788 C C . PRO A 1 110 ? -4.306 -10.822 -6.749 1.00 93.94 110 PRO A C 1
ATOM 790 O O . PRO A 1 110 ? -3.961 -10.697 -5.585 1.00 93.94 110 PRO A O 1
ATOM 793 N N . GLU A 1 111 ? -3.815 -11.780 -7.542 1.00 93.94 111 GLU A N 1
ATOM 794 C CA . GLU A 1 111 ? -2.855 -12.798 -7.081 1.00 93.94 111 GLU A CA 1
ATOM 795 C C . GLU A 1 111 ? -1.530 -12.166 -6.638 1.00 93.94 111 GLU A C 1
ATOM 797 O O . GLU A 1 111 ? -0.958 -12.571 -5.633 1.00 93.94 111 GLU A O 1
ATOM 802 N N . GLY A 1 112 ? -1.062 -11.141 -7.356 1.00 92.19 112 GLY A N 1
ATOM 803 C CA . GLY A 1 112 ? 0.127 -10.384 -6.966 1.00 92.19 112 GLY A CA 1
ATOM 804 C C . GLY A 1 112 ? -0.079 -9.521 -5.720 1.00 92.19 112 GLY A C 1
ATOM 805 O O . GLY A 1 112 ? 0.805 -9.457 -4.875 1.00 92.19 112 GLY A O 1
ATOM 806 N N . ALA A 1 113 ? -1.238 -8.872 -5.585 1.00 92.56 113 ALA A N 1
ATOM 807 C CA . ALA A 1 113 ? -1.552 -8.037 -4.427 1.00 92.56 113 ALA A CA 1
ATOM 808 C C . ALA A 1 113 ? -1.666 -8.870 -3.140 1.00 92.56 113 ALA A C 1
ATOM 810 O O . ALA A 1 113 ? -1.318 -8.386 -2.073 1.00 92.56 113 ALA A O 1
ATOM 811 N N . SER A 1 114 ? -2.067 -10.140 -3.241 1.00 90.62 114 SER A N 1
ATOM 812 C CA . SER A 1 114 ? -2.093 -11.078 -2.112 1.00 90.62 114 SER A CA 1
ATOM 813 C C . SER A 1 114 ? -0.714 -11.581 -1.661 1.00 90.62 114 SER A C 1
ATOM 815 O O . SER A 1 114 ? -0.647 -12.338 -0.699 1.00 90.62 114 SER A O 1
ATOM 817 N N . LEU A 1 115 ? 0.377 -11.214 -2.348 1.00 86.19 115 LEU A N 1
ATOM 818 C CA . LEU A 1 115 ? 1.742 -11.522 -1.899 1.00 86.19 115 LEU A CA 1
ATOM 819 C C . LEU A 1 115 ? 2.286 -10.506 -0.891 1.00 86.19 115 LEU A C 1
ATOM 821 O O . LEU A 1 115 ? 3.302 -10.769 -0.246 1.00 86.19 115 LEU A O 1
ATOM 825 N N . GLY A 1 116 ? 1.691 -9.315 -0.852 1.00 66.38 116 GLY A N 1
ATOM 826 C CA . GLY A 1 116 ? 2.144 -8.248 0.018 1.00 66.38 116 GLY A CA 1
ATOM 827 C C . GLY A 1 116 ? 1.700 -8.508 1.459 1.00 66.38 116 GLY A C 1
ATOM 828 O O . GLY A 1 116 ? 0.562 -8.895 1.689 1.00 66.38 116 GLY A O 1
ATOM 829 N N . THR A 1 117 ? 2.627 -8.269 2.387 1.00 58.88 117 THR A N 1
ATOM 830 C CA . THR A 1 117 ? 2.483 -8.312 3.852 1.00 58.88 117 THR A CA 1
ATOM 831 C C . THR A 1 117 ? 2.229 -9.713 4.465 1.00 58.88 117 THR A C 1
ATOM 833 O O . THR A 1 117 ? 1.166 -10.291 4.255 1.00 58.88 117 THR A O 1
ATOM 836 N N . PRO A 1 118 ? 3.202 -10.289 5.214 1.00 46.00 118 PRO A N 1
ATOM 837 C CA . PRO A 1 118 ? 2.998 -11.517 5.994 1.00 46.00 118 PRO A CA 1
ATOM 838 C C . PRO A 1 118 ? 2.077 -11.326 7.208 1.00 46.00 118 PRO A C 1
ATOM 840 O O . PRO A 1 118 ? 1.973 -10.182 7.708 1.00 46.00 118 PRO A O 1
#

Secondary structure (DSSP, 8-state):
------EEEEEEE-TTS-EEEEEEEEPPP--TT----PPPTT-----EEEEE-----HHHHHH-SS-TT-EEEEE--TT-TT-TT--SSSSS----GGG-EEPPTTS-HHHHHTTS--

Sequence (118 aa):
MVAVTITQTALVGDSQGNIVLSHSAPVPALEDDRVAVEHTPSALSGCDFAGVVTAVGTAAARDGSIKGGDRICAAVSGPNPLRPDIGAFATHTTTPYWASLKLPTTWRFPEGASLGTP